Protein AF-A0AAD5R6D1-F1 (afdb_monomer)

Radius of gyration: 29.34 Å; Cα contacts (8 Å, |Δi|>4): 17; chains: 1; bounding box: 50×74×75 Å

Sequence (110 aa):
MSEQTVPRFIPKPTGFSTFSHRLWHIVSLPFRRSVPRLAFVTVVWITTYNVAVRLWKGPDHPINRFQWRRMENAGTLPDELLQKKKTVLDYHKSRFFNQDSAHVSVLAPD

Solvent-accessible surface area (backbone atoms only — not comparable to full-atom values): 6770 Å² total; per-residue (Å²): 136,84,84,82,81,76,84,78,85,74,82,75,82,77,91,79,80,62,70,63,57,55,51,50,52,62,56,51,66,61,39,76,70,48,46,62,54,50,52,49,52,51,50,53,48,53,53,51,50,55,51,52,50,34,70,72,66,34,86,82,52,62,88,43,73,68,50,40,53,52,30,56,77,66,68,70,54,53,65,70,60,54,50,50,52,50,53,54,50,50,53,50,49,55,54,53,54,53,51,56,52,53,56,54,61,73,73,57,78,132

Mean predicted aligned error: 16.54 Å

Structure (mmCIF, N/CA/C/O backbone):
data_AF-A0AAD5R6D1-F1
#
_entry.id   AF-A0AAD5R6D1-F1
#
loop_
_atom_site.group_PDB
_atom_site.id
_atom_site.type_symbol
_atom_site.label_atom_id
_atom_site.label_alt_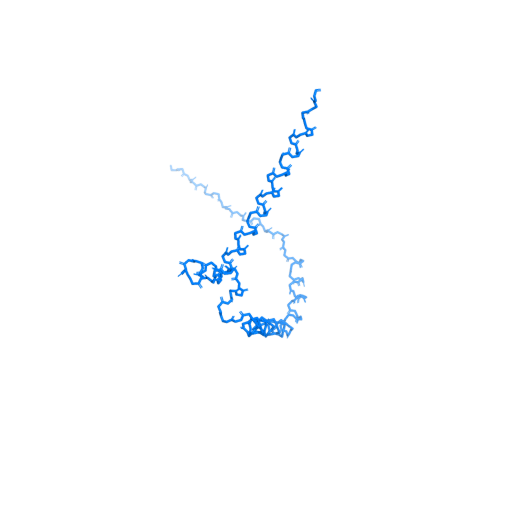id
_atom_site.label_comp_id
_atom_site.label_asym_id
_atom_site.label_entity_id
_atom_site.label_seq_id
_atom_site.pdbx_PDB_ins_code
_atom_site.Cartn_x
_atom_site.Cartn_y
_atom_site.Cartn_z
_atom_site.occupancy
_atom_site.B_iso_or_equiv
_atom_site.auth_seq_id
_atom_site.auth_comp_id
_atom_site.auth_asym_id
_atom_site.auth_atom_id
_atom_site.pdbx_PDB_model_num
ATOM 1 N N . MET A 1 1 ? 20.319 60.644 -28.999 1.00 40.81 1 MET A N 1
ATOM 2 C CA . MET A 1 1 ? 19.877 59.245 -29.167 1.00 40.81 1 MET A CA 1
ATOM 3 C C . MET A 1 1 ? 20.909 58.369 -28.486 1.00 40.81 1 MET A C 1
ATOM 5 O O . MET A 1 1 ? 22.035 58.318 -28.952 1.00 40.81 1 MET A O 1
ATOM 9 N N . SER A 1 2 ? 20.579 57.823 -27.318 1.00 45.00 2 SER A N 1
ATOM 10 C CA . SER A 1 2 ? 21.468 56.971 -26.525 1.00 45.00 2 SER A CA 1
ATOM 11 C C . SER A 1 2 ? 21.374 55.527 -27.017 1.00 45.00 2 SER A C 1
ATOM 13 O O . SER A 1 2 ? 20.294 54.941 -27.041 1.00 45.00 2 SER A O 1
ATOM 15 N N . GLU A 1 3 ? 22.508 54.971 -27.429 1.00 51.62 3 GLU A N 1
ATOM 16 C CA . GLU A 1 3 ? 22.635 53.590 -27.887 1.00 51.62 3 GLU A CA 1
ATOM 17 C C . GLU A 1 3 ? 22.599 52.655 -26.668 1.00 51.62 3 GLU A C 1
ATOM 19 O O . GLU A 1 3 ? 23.483 52.681 -25.810 1.00 51.62 3 GLU A O 1
ATOM 24 N N . GLN A 1 4 ? 21.517 51.888 -26.532 1.00 54.16 4 GLN A N 1
ATOM 25 C CA . GLN A 1 4 ? 21.281 50.998 -25.398 1.00 54.16 4 GLN A CA 1
ATOM 26 C C . GLN A 1 4 ? 21.981 49.655 -25.664 1.00 54.16 4 GLN A C 1
ATOM 28 O O . GLN A 1 4 ? 21.484 48.811 -26.409 1.00 54.16 4 GLN A O 1
ATOM 33 N N . THR A 1 5 ? 23.160 49.448 -25.080 1.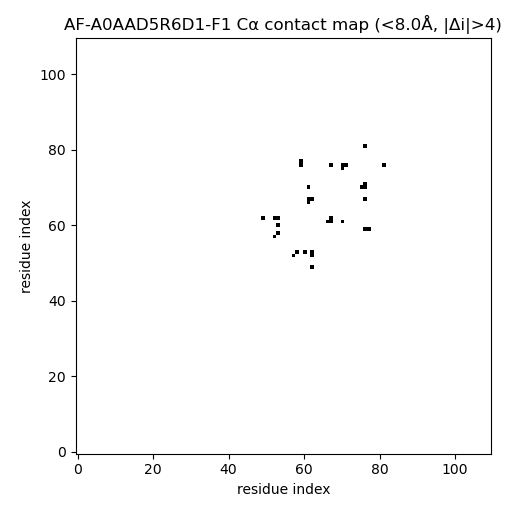00 58.41 5 THR A N 1
ATOM 34 C CA . THR A 1 5 ? 23.896 48.180 -25.167 1.00 58.41 5 THR A CA 1
ATOM 35 C C . THR A 1 5 ? 23.304 47.155 -24.197 1.00 58.41 5 THR A C 1
ATOM 37 O O . THR A 1 5 ? 23.471 47.239 -22.982 1.00 58.41 5 THR A O 1
ATOM 40 N N . VAL A 1 6 ? 22.589 46.165 -24.735 1.00 64.81 6 VAL A N 1
ATOM 41 C CA . VAL A 1 6 ? 22.023 45.051 -23.957 1.00 64.81 6 VAL A CA 1
ATOM 42 C C . VAL A 1 6 ? 23.142 44.058 -23.601 1.00 64.81 6 VAL A C 1
ATOM 44 O O . VAL A 1 6 ? 23.833 43.586 -24.510 1.00 64.81 6 VAL A O 1
ATOM 47 N N . PRO A 1 7 ? 23.346 43.688 -22.321 1.00 63.88 7 PRO A N 1
ATOM 48 C CA . PRO A 1 7 ? 24.376 42.722 -21.960 1.00 63.88 7 PRO A CA 1
ATOM 49 C C . PRO A 1 7 ? 23.990 41.323 -22.454 1.00 63.88 7 PRO A C 1
ATOM 51 O O . PRO A 1 7 ? 22.994 40.731 -22.036 1.00 63.88 7 PRO A O 1
ATOM 54 N N . ARG A 1 8 ? 24.803 40.779 -23.362 1.00 63.31 8 ARG A N 1
ATOM 55 C CA . ARG A 1 8 ? 24.667 39.418 -23.887 1.00 63.31 8 ARG A CA 1
ATOM 56 C C . ARG A 1 8 ? 25.029 38.428 -22.775 1.00 63.31 8 ARG A C 1
ATOM 58 O O . ARG A 1 8 ? 26.192 38.324 -22.396 1.00 63.31 8 ARG A O 1
ATOM 65 N N . PHE A 1 9 ? 24.047 37.700 -22.247 1.00 63.34 9 PHE A N 1
ATOM 66 C CA . PHE A 1 9 ? 24.305 36.597 -21.320 1.00 63.34 9 PHE A CA 1
ATOM 67 C C . PHE A 1 9 ? 25.088 35.496 -22.047 1.00 63.34 9 PHE A C 1
ATOM 69 O O . PHE A 1 9 ? 24.556 34.824 -22.928 1.00 63.34 9 PHE A O 1
ATOM 76 N N . ILE A 1 10 ? 26.358 35.314 -21.681 1.00 64.38 10 ILE A N 1
ATOM 77 C CA . ILE A 1 10 ? 27.173 34.174 -22.109 1.00 64.38 10 ILE A CA 1
ATOM 78 C C . ILE A 1 10 ? 27.024 33.102 -21.022 1.00 64.38 10 ILE A C 1
ATOM 80 O O . ILE A 1 10 ? 27.577 33.279 -19.931 1.00 64.38 10 ILE A O 1
ATOM 84 N N . PRO A 1 11 ? 26.268 32.012 -21.247 1.00 65.12 11 PRO A N 1
ATOM 85 C CA . PRO A 1 11 ? 26.203 30.937 -20.269 1.00 65.12 11 PRO A CA 1
ATOM 86 C C . PRO A 1 11 ? 27.588 30.290 -20.159 1.00 65.12 11 PRO A C 1
ATOM 88 O O . PRO A 1 11 ? 28.162 29.844 -21.153 1.00 65.12 11 PRO A O 1
ATOM 91 N N . LYS A 1 12 ? 28.149 30.247 -18.945 1.00 56.75 12 LYS A N 1
ATOM 92 C CA . LYS A 1 12 ? 29.382 29.493 -18.688 1.00 56.75 12 LYS A CA 1
ATOM 93 C C . LYS A 1 12 ? 29.114 28.007 -18.967 1.00 56.75 12 LYS A C 1
ATOM 95 O O . LYS A 1 12 ? 28.108 27.493 -18.470 1.00 56.75 12 LYS A O 1
ATOM 100 N N . PRO A 1 13 ? 29.987 27.301 -19.707 1.00 58.25 13 PRO A N 1
ATOM 101 C CA . PRO A 1 13 ? 29.819 25.873 -19.934 1.00 58.25 13 PRO A CA 1
ATOM 102 C C . PRO A 1 13 ? 29.889 25.151 -18.587 1.00 58.25 13 PRO A C 1
ATOM 104 O O . PRO A 1 13 ? 30.889 25.212 -17.871 1.00 58.25 13 PRO A O 1
ATOM 107 N N . THR A 1 14 ? 28.786 24.515 -18.206 1.00 58.31 14 THR A N 1
ATOM 108 C CA . THR A 1 14 ? 28.653 23.790 -16.944 1.00 58.31 14 THR A CA 1
ATOM 109 C C . THR A 1 14 ? 29.497 22.517 -17.045 1.00 58.31 1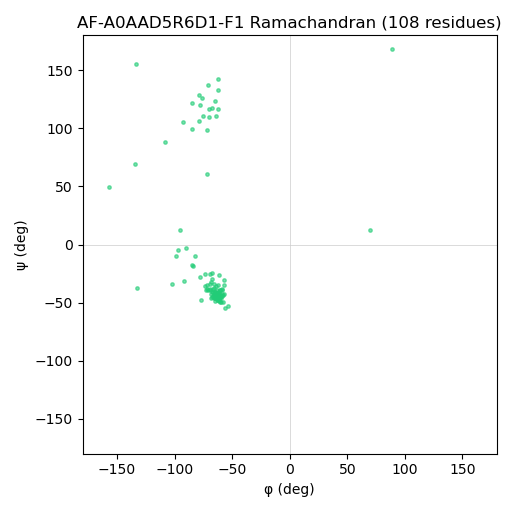4 THR A C 1
ATOM 111 O O . THR A 1 14 ? 29.103 21.538 -17.673 1.00 58.31 14 THR A O 1
ATOM 114 N N . GLY A 1 15 ? 30.709 22.557 -16.489 1.00 56.50 15 GLY A N 1
ATOM 115 C CA . GLY A 1 15 ? 31.712 21.490 -16.556 1.00 56.50 15 GLY A CA 1
ATOM 116 C C . GLY A 1 15 ? 31.385 20.255 -15.712 1.00 56.50 15 GLY A C 1
ATOM 117 O O . GLY A 1 15 ? 32.155 19.901 -14.827 1.00 56.50 15 GLY A O 1
ATOM 118 N N . PHE A 1 16 ? 30.271 19.578 -15.990 1.00 56.72 16 PHE A N 1
ATOM 119 C CA . PHE A 1 16 ? 29.894 18.307 -15.359 1.00 56.72 16 PHE A CA 1
ATOM 120 C C . PHE A 1 16 ? 29.406 17.300 -16.409 1.00 56.72 16 PHE A C 1
ATOM 122 O O . PHE A 1 16 ? 28.221 16.994 -16.476 1.00 56.72 16 PHE A O 1
ATOM 129 N N . SER A 1 17 ? 30.283 16.784 -17.280 1.00 57.28 17 SER A N 1
ATOM 130 C CA . SER A 1 17 ? 29.813 15.854 -18.326 1.00 57.28 17 SER A CA 1
ATOM 131 C C . SER A 1 17 ? 30.875 14.916 -18.913 1.00 57.28 17 SER A C 1
ATOM 133 O O . SER A 1 17 ? 30.986 14.767 -20.126 1.00 57.28 17 SER A O 1
ATOM 135 N N . THR A 1 18 ? 31.659 14.231 -18.084 1.00 57.22 18 THR A N 1
ATOM 136 C CA . THR A 1 18 ? 32.456 13.080 -18.571 1.00 57.22 18 THR A CA 1
ATOM 137 C C . THR A 1 18 ? 32.322 11.858 -17.670 1.00 57.22 18 THR A C 1
ATOM 139 O O . THR A 1 18 ? 32.189 10.739 -18.167 1.00 57.22 18 THR A O 1
ATOM 142 N N . PHE A 1 19 ? 32.244 12.057 -16.352 1.00 56.22 19 PHE A N 1
ATOM 143 C CA . PHE A 1 19 ? 32.032 10.969 -15.392 1.00 56.22 19 PHE A CA 1
ATOM 144 C C . PHE A 1 19 ? 30.602 10.401 -15.443 1.00 56.22 19 PHE A C 1
ATOM 146 O O . PHE A 1 19 ? 30.407 9.187 -15.399 1.00 56.22 19 PHE A O 1
ATOM 153 N N . SER A 1 20 ? 29.605 11.273 -15.629 1.00 61.72 20 SER A N 1
ATOM 154 C CA . SER A 1 20 ? 28.186 10.906 -15.731 1.00 61.72 20 SER A CA 1
ATOM 155 C C . SER A 1 20 ? 27.897 10.023 -16.944 1.00 61.72 20 SER A C 1
ATOM 157 O O . SER A 1 20 ? 27.146 9.061 -16.827 1.00 61.72 20 SER A O 1
ATOM 159 N N . HIS A 1 21 ? 28.531 10.299 -18.086 1.00 60.97 21 HIS A N 1
ATOM 160 C CA . HIS A 1 21 ? 28.290 9.565 -19.327 1.00 60.97 21 HIS A CA 1
ATOM 161 C C . HIS A 1 21 ? 28.852 8.136 -19.274 1.00 60.97 21 HIS A C 1
ATOM 163 O O . HIS A 1 21 ? 28.200 7.200 -19.731 1.00 60.97 21 HIS A O 1
ATOM 169 N N . ARG A 1 22 ? 30.033 7.936 -18.667 1.00 61.91 22 ARG A N 1
ATOM 170 C CA . ARG A 1 22 ? 30.626 6.596 -18.487 1.00 61.91 22 ARG A CA 1
ATOM 171 C C . ARG A 1 22 ? 29.824 5.747 -17.500 1.00 61.91 22 ARG A C 1
ATOM 173 O O . ARG A 1 22 ? 29.558 4.584 -17.791 1.00 61.91 22 ARG A O 1
ATOM 180 N N . LEU A 1 23 ? 29.380 6.340 -16.389 1.00 67.38 23 LEU A N 1
ATOM 181 C CA . LEU A 1 23 ? 28.476 5.683 -15.438 1.00 67.38 23 LEU A CA 1
ATOM 182 C C . LEU A 1 23 ? 27.142 5.309 -16.092 1.00 67.38 23 LEU A C 1
ATOM 184 O O . LEU A 1 23 ? 26.709 4.168 -15.968 1.00 67.38 23 LEU A O 1
ATOM 188 N N . TRP A 1 24 ? 26.530 6.222 -16.851 1.00 65.75 24 TRP A N 1
ATOM 189 C CA . TRP A 1 24 ? 25.295 5.937 -17.586 1.00 65.75 24 TRP A CA 1
ATOM 190 C C . TRP A 1 24 ? 25.463 4.805 -18.600 1.00 65.75 24 TRP A C 1
ATOM 192 O O . TRP A 1 24 ? 24.590 3.944 -18.716 1.00 65.75 24 TRP A O 1
ATOM 202 N N . HIS A 1 25 ? 26.600 4.751 -19.294 1.00 64.38 25 HIS A N 1
ATOM 203 C CA . HIS A 1 25 ? 26.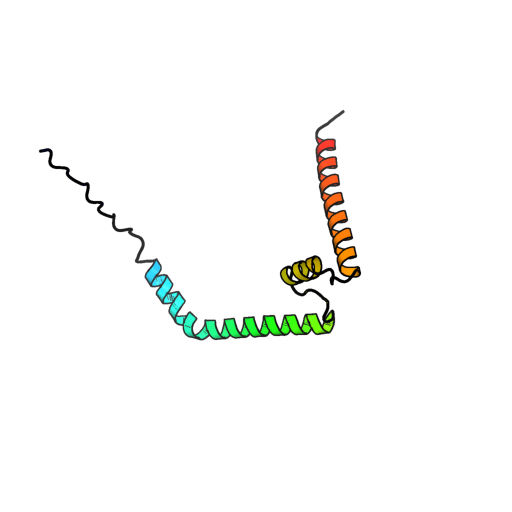877 3.685 -20.250 1.00 64.38 25 HIS A CA 1
ATOM 204 C C . HIS A 1 25 ? 27.013 2.319 -19.554 1.00 64.38 25 HIS A C 1
ATOM 206 O O . HIS A 1 25 ? 26.403 1.348 -19.996 1.00 64.38 25 HIS A O 1
ATOM 212 N N . ILE A 1 26 ? 27.727 2.255 -18.424 1.00 64.88 26 ILE A N 1
ATOM 213 C CA . ILE A 1 26 ? 27.915 1.024 -17.635 1.00 64.88 26 ILE A CA 1
ATOM 214 C C . ILE A 1 26 ? 26.598 0.555 -17.003 1.00 64.88 26 ILE A C 1
ATOM 216 O O . ILE A 1 26 ? 26.301 -0.636 -17.032 1.00 64.88 26 ILE A O 1
ATOM 220 N N . VAL A 1 27 ? 25.781 1.475 -16.484 1.00 61.34 27 VAL A N 1
ATOM 221 C CA . VAL A 1 27 ? 24.471 1.151 -15.894 1.00 61.34 27 VAL A CA 1
ATOM 222 C C . VAL A 1 27 ? 23.477 0.694 -16.965 1.00 61.34 27 VAL A C 1
ATOM 224 O O . VAL A 1 27 ? 22.715 -0.242 -16.733 1.00 61.34 27 VAL A O 1
ATOM 227 N N . SER A 1 28 ? 23.495 1.305 -18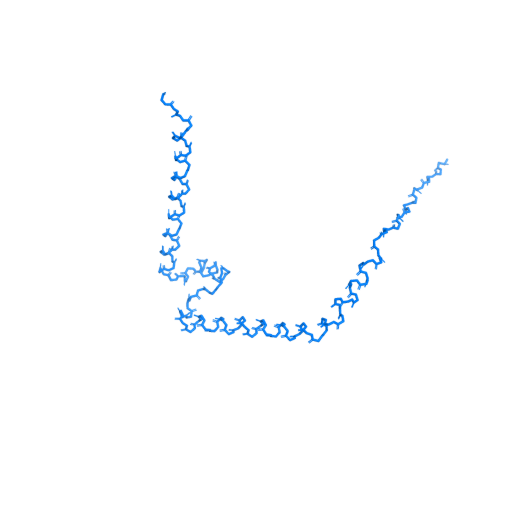.155 1.00 63.59 28 SER A N 1
ATOM 228 C CA . SER A 1 28 ? 22.523 1.015 -19.221 1.00 63.59 28 SER A CA 1
ATOM 229 C C . SER A 1 28 ? 22.728 -0.333 -19.932 1.00 63.59 28 SER A C 1
ATOM 231 O O . SER A 1 28 ? 21.758 -0.901 -20.446 1.00 63.59 28 SER A O 1
ATOM 233 N N . LEU A 1 29 ? 23.951 -0.876 -19.937 1.00 61.00 29 LEU A N 1
ATOM 234 C CA . LEU A 1 29 ? 24.307 -2.105 -20.658 1.00 61.00 29 LEU A CA 1
ATOM 235 C C . LEU A 1 29 ? 23.666 -3.390 -20.076 1.00 61.00 29 LEU A C 1
ATOM 237 O O . LEU A 1 29 ? 23.090 -4.151 -20.856 1.00 61.00 29 LEU A O 1
ATOM 241 N N . PRO A 1 30 ? 23.659 -3.643 -18.748 1.00 61.06 30 PRO A N 1
ATOM 242 C CA . PRO A 1 30 ? 22.923 -4.769 -18.163 1.00 61.06 30 PRO A CA 1
ATOM 243 C C . PRO A 1 30 ? 21.443 -4.448 -17.879 1.00 61.06 30 PRO A C 1
ATOM 245 O O . PRO A 1 30 ? 20.629 -5.365 -17.728 1.00 61.06 30 PRO A O 1
ATOM 248 N N . PHE A 1 31 ? 21.058 -3.163 -17.837 1.00 58.22 31 PHE A N 1
ATOM 249 C CA . PHE A 1 31 ? 19.689 -2.741 -17.508 1.00 58.22 31 PHE A CA 1
ATOM 250 C C . PHE A 1 31 ? 18.659 -3.235 -18.533 1.00 58.22 31 PHE A C 1
ATOM 252 O O . PHE A 1 31 ? 17.601 -3.733 -18.158 1.00 58.22 31 PHE A O 1
ATOM 259 N N . ARG A 1 32 ? 18.964 -3.176 -19.835 1.00 62.38 32 ARG A N 1
ATOM 260 C CA . ARG A 1 32 ? 17.977 -3.484 -20.889 1.00 62.38 32 ARG A CA 1
ATOM 261 C C . ARG A 1 32 ? 17.427 -4.913 -20.856 1.00 62.38 32 ARG A C 1
ATOM 263 O O . ARG A 1 32 ? 16.308 -5.131 -21.308 1.00 62.38 32 ARG A O 1
ATOM 270 N N . ARG A 1 33 ? 18.184 -5.879 -20.324 1.00 67.00 33 ARG A N 1
ATOM 271 C CA . ARG A 1 33 ? 17.775 -7.294 -20.282 1.00 67.00 33 ARG A CA 1
ATOM 272 C C . ARG A 1 33 ? 17.267 -7.730 -18.907 1.00 67.00 33 ARG A C 1
ATOM 274 O O . ARG A 1 33 ? 16.344 -8.536 -18.830 1.00 67.00 33 ARG A O 1
ATOM 281 N N . SER A 1 34 ? 17.831 -7.175 -17.833 1.00 71.12 34 SER A N 1
ATOM 282 C CA . SER A 1 34 ? 17.526 -7.593 -16.457 1.00 71.12 34 SER A CA 1
ATOM 283 C C . SER A 1 34 ? 16.394 -6.794 -15.808 1.00 71.12 34 SER A C 1
ATOM 285 O O . SER A 1 34 ? 15.630 -7.356 -15.028 1.00 71.12 34 SER A O 1
ATOM 287 N N . VAL A 1 35 ? 16.225 -5.515 -16.158 1.00 76.81 35 VAL A N 1
ATOM 288 C CA . VAL A 1 35 ? 15.150 -4.652 -15.628 1.00 76.81 35 VAL A CA 1
ATOM 289 C C . VAL A 1 35 ? 13.752 -5.154 -15.962 1.00 76.81 35 VAL A C 1
ATOM 291 O O . VAL A 1 35 ? 12.951 -5.223 -15.034 1.00 76.81 35 VAL A O 1
ATOM 294 N N . PRO A 1 36 ? 13.416 -5.542 -17.212 1.00 83.00 36 PRO A N 1
ATOM 295 C CA . PRO A 1 36 ? 12.070 -6.037 -17.491 1.00 83.00 36 PRO A CA 1
ATOM 296 C C . PRO A 1 36 ? 11.767 -7.315 -16.704 1.00 83.00 36 PRO A C 1
ATOM 298 O O . PRO A 1 36 ? 10.653 -7.489 -16.216 1.00 83.00 36 PRO A O 1
ATOM 301 N N . ARG A 1 37 ? 12.771 -8.179 -16.502 1.00 84.75 37 ARG A N 1
ATOM 302 C CA . ARG A 1 37 ? 12.627 -9.392 -15.692 1.00 84.75 37 ARG A CA 1
ATOM 303 C C . ARG A 1 37 ? 12.409 -9.065 -14.217 1.00 84.75 37 ARG A C 1
ATOM 305 O O . ARG A 1 37 ? 11.516 -9.645 -13.609 1.00 84.75 37 ARG A O 1
ATOM 312 N N . LEU A 1 38 ? 13.186 -8.139 -13.654 1.00 89.69 38 LEU A N 1
ATOM 313 C CA . LEU A 1 38 ? 12.998 -7.702 -12.270 1.00 89.69 38 LEU A CA 1
ATOM 314 C C . LEU A 1 38 ? 11.622 -7.061 -12.080 1.00 89.69 38 LEU A C 1
ATOM 316 O O . LEU A 1 38 ? 10.902 -7.451 -11.171 1.00 89.69 38 LEU A O 1
ATOM 320 N N . ALA A 1 39 ? 11.231 -6.150 -12.972 1.00 88.00 39 ALA A N 1
ATOM 321 C CA . ALA A 1 39 ? 9.929 -5.496 -12.936 1.00 88.00 39 ALA A CA 1
ATOM 322 C C . ALA A 1 39 ? 8.788 -6.521 -12.992 1.00 88.00 39 ALA A C 1
ATOM 324 O O . ALA A 1 39 ? 7.854 -6.437 -12.200 1.00 88.00 39 ALA A O 1
ATOM 325 N N . PHE A 1 40 ? 8.893 -7.529 -13.863 1.00 93.31 40 PHE A N 1
ATOM 326 C CA . PHE A 1 40 ? 7.918 -8.614 -13.931 1.00 93.31 40 PHE A CA 1
ATOM 327 C C . PHE A 1 40 ? 7.842 -9.404 -12.621 1.00 93.31 40 PHE A C 1
ATOM 329 O O . PHE A 1 40 ? 6.750 -9.599 -12.093 1.00 93.31 40 PHE A O 1
ATOM 336 N N . VAL A 1 41 ? 8.985 -9.809 -12.057 1.00 93.88 41 VAL A N 1
ATOM 337 C CA . VAL A 1 41 ? 9.029 -10.515 -10.764 1.00 93.88 41 VAL A CA 1
ATOM 338 C C . VAL A 1 41 ? 8.406 -9.664 -9.658 1.00 93.88 41 VAL A C 1
ATOM 340 O O . VAL A 1 41 ? 7.612 -10.176 -8.873 1.00 93.88 41 VAL A O 1
ATOM 343 N N . THR A 1 42 ? 8.700 -8.364 -9.615 1.00 93.69 42 THR A N 1
ATOM 344 C CA . THR A 1 42 ? 8.106 -7.437 -8.647 1.00 93.69 42 THR A CA 1
ATOM 345 C C . THR A 1 42 ? 6.592 -7.331 -8.820 1.00 93.69 42 THR A C 1
ATOM 347 O O . THR A 1 42 ? 5.867 -7.396 -7.831 1.00 93.69 42 THR A O 1
ATOM 350 N N . VAL A 1 43 ? 6.093 -7.219 -10.053 1.00 94.69 43 VAL A N 1
ATOM 351 C CA . VAL A 1 43 ? 4.648 -7.172 -10.331 1.00 94.69 43 VAL A CA 1
ATOM 352 C C . VAL A 1 43 ? 3.970 -8.473 -9.909 1.00 94.69 43 VAL A C 1
ATOM 354 O O . VAL A 1 43 ? 2.971 -8.431 -9.195 1.00 94.69 43 VAL A O 1
ATOM 357 N N . VAL A 1 44 ? 4.528 -9.625 -10.285 1.00 96.25 44 VAL A N 1
ATOM 358 C CA . VAL A 1 44 ? 3.999 -10.940 -9.891 1.00 96.25 44 VAL A CA 1
ATOM 359 C C . VAL A 1 44 ? 3.982 -11.082 -8.371 1.00 96.25 44 VAL A C 1
ATOM 361 O O . VAL A 1 44 ? 2.975 -11.518 -7.812 1.00 96.25 44 VAL A O 1
ATOM 364 N N . TRP A 1 45 ? 5.055 -10.672 -7.695 1.00 94.19 45 TRP A N 1
ATOM 365 C CA . TRP A 1 45 ? 5.147 -10.690 -6.237 1.00 94.19 45 TRP A CA 1
ATOM 366 C C . TRP A 1 45 ? 4.062 -9.830 -5.584 1.00 94.19 45 TRP A C 1
ATOM 368 O O . TRP A 1 45 ? 3.335 -10.313 -4.716 1.00 94.19 45 TRP A O 1
ATOM 378 N N . ILE A 1 46 ? 3.904 -8.582 -6.036 1.00 90.44 46 ILE A N 1
ATOM 379 C CA . ILE A 1 46 ? 2.873 -7.668 -5.535 1.00 90.44 46 ILE A CA 1
ATOM 380 C C . ILE A 1 46 ? 1.487 -8.285 -5.734 1.00 90.44 46 ILE A C 1
ATOM 382 O O . ILE A 1 46 ? 0.708 -8.342 -4.783 1.00 90.44 46 ILE A O 1
ATOM 386 N N . THR A 1 47 ? 1.173 -8.778 -6.933 1.00 90.62 47 THR A N 1
ATOM 387 C CA . THR A 1 47 ? -0.135 -9.381 -7.221 1.00 90.62 47 THR A CA 1
ATOM 388 C C . THR A 1 47 ? -0.390 -10.604 -6.344 1.00 90.62 47 THR A C 1
ATOM 390 O O . THR A 1 47 ? -1.446 -10.699 -5.721 1.00 90.62 47 THR A O 1
ATOM 393 N N . THR A 1 48 ? 0.592 -11.499 -6.222 1.00 93.62 48 THR A N 1
ATOM 394 C CA . THR A 1 48 ? 0.486 -12.718 -5.405 1.00 93.62 48 THR A CA 1
ATOM 395 C C . THR A 1 48 ? 0.246 -12.376 -3.940 1.00 93.62 48 THR A C 1
ATOM 397 O O . THR A 1 48 ? -0.661 -12.927 -3.319 1.00 93.62 48 THR A O 1
ATOM 400 N N . TYR A 1 49 ? 0.996 -11.414 -3.400 1.00 89.56 49 TYR A N 1
ATOM 401 C CA . TYR A 1 49 ? 0.816 -10.940 -2.033 1.00 89.56 49 TYR A CA 1
ATOM 402 C C . TYR A 1 49 ? -0.591 -10.370 -1.807 1.00 89.56 49 TYR A C 1
ATOM 404 O O . TYR A 1 49 ? -1.255 -10.731 -0.838 1.00 89.56 49 TYR A O 1
ATOM 412 N N . ASN A 1 50 ? -1.085 -9.528 -2.721 1.00 87.75 50 ASN A N 1
ATOM 413 C CA . ASN A 1 50 ? -2.426 -8.947 -2.608 1.00 87.75 50 ASN A CA 1
ATOM 414 C C . ASN A 1 50 ? -3.522 -10.026 -2.626 1.00 87.75 50 ASN A C 1
ATOM 416 O O . ASN A 1 50 ? -4.455 -9.959 -1.826 1.00 87.75 50 ASN A O 1
ATOM 420 N N . VAL A 1 51 ? -3.401 -11.034 -3.496 1.00 88.12 51 VAL A N 1
ATOM 421 C CA . VAL A 1 51 ? -4.352 -12.157 -3.563 1.00 88.12 51 VAL A CA 1
ATOM 422 C C . VAL A 1 51 ? -4.292 -13.006 -2.293 1.00 88.12 51 VAL A C 1
ATOM 424 O O . VAL A 1 51 ? -5.335 -13.296 -1.710 1.00 88.12 51 VAL A O 1
ATOM 427 N N . ALA A 1 52 ? -3.093 -13.354 -1.823 1.00 90.25 52 ALA A N 1
ATOM 428 C CA . ALA A 1 52 ? -2.912 -14.146 -0.609 1.00 90.25 52 ALA A CA 1
ATOM 429 C C . ALA A 1 52 ? -3.497 -13.443 0.627 1.00 90.25 52 ALA A C 1
ATOM 431 O O . ALA A 1 52 ? -4.238 -14.054 1.396 1.00 90.25 52 ALA A O 1
ATOM 432 N N . VAL A 1 53 ? -3.235 -12.141 0.788 1.00 85.25 53 VAL A N 1
ATOM 433 C CA . VAL A 1 53 ? -3.805 -11.340 1.882 1.00 85.25 53 VAL A CA 1
ATOM 434 C C . VAL A 1 53 ? -5.329 -11.284 1.789 1.00 85.25 53 VAL A C 1
ATOM 436 O O . VAL A 1 53 ? -5.998 -11.412 2.814 1.00 85.25 53 VAL A O 1
ATOM 439 N N . ARG A 1 54 ? -5.886 -11.137 0.581 1.00 85.19 54 ARG A N 1
ATOM 440 C CA . ARG A 1 54 ? -7.339 -11.097 0.368 1.00 85.19 54 ARG A CA 1
ATOM 441 C C . ARG A 1 54 ? -8.015 -12.432 0.685 1.00 85.19 54 ARG A C 1
ATOM 443 O O . ARG A 1 54 ? -9.103 -12.428 1.250 1.00 85.19 54 ARG A O 1
ATOM 450 N N . LEU A 1 55 ? -7.381 -13.557 0.352 1.00 87.44 55 LEU A N 1
ATOM 451 C CA . LEU A 1 55 ? -7.884 -14.888 0.705 1.00 87.44 55 LEU A CA 1
ATOM 452 C C . LEU A 1 55 ? -7.804 -15.143 2.212 1.00 87.44 55 LEU A C 1
ATOM 454 O O . LEU A 1 55 ? -8.725 -15.719 2.780 1.00 87.44 55 LEU A O 1
ATOM 458 N N . TRP A 1 56 ? -6.727 -14.701 2.864 1.00 85.44 56 TRP A N 1
ATOM 459 C CA . TRP A 1 56 ? -6.527 -14.965 4.286 1.00 85.44 56 TRP A CA 1
ATOM 460 C C . TRP A 1 56 ? -7.385 -14.079 5.193 1.00 85.44 56 TRP A C 1
ATOM 462 O O . TRP A 1 56 ? -8.019 -14.577 6.119 1.00 85.44 56 TRP A O 1
ATOM 472 N N . LYS A 1 57 ? -7.405 -12.765 4.950 1.00 80.31 57 LYS A N 1
ATOM 473 C CA . LYS A 1 57 ? -8.097 -11.794 5.815 1.00 80.31 57 LYS A CA 1
ATOM 474 C C . LYS A 1 57 ? -9.494 -11.412 5.337 1.00 80.31 57 LYS A C 1
ATOM 476 O O . LYS A 1 57 ? -10.192 -10.683 6.036 1.00 80.31 57 LYS A O 1
ATOM 481 N N . GLY A 1 58 ? -9.894 -11.899 4.170 1.00 80.44 58 GLY A N 1
ATOM 482 C CA . GLY A 1 58 ? -11.184 -11.606 3.569 1.00 80.44 58 GLY A CA 1
ATOM 483 C C . GLY A 1 58 ? -11.184 -10.356 2.677 1.00 80.44 58 GLY A C 1
ATOM 484 O O . GLY A 1 58 ? -10.225 -9.575 2.651 1.00 80.44 58 GLY A O 1
ATOM 485 N N . PRO A 1 59 ? -12.271 -10.167 1.909 1.00 75.94 59 PRO A N 1
ATOM 486 C CA . PRO A 1 59 ? -12.388 -9.117 0.897 1.00 75.94 59 PRO A CA 1
ATOM 487 C C . PRO A 1 59 ? -12.444 -7.696 1.474 1.00 75.94 59 PRO A C 1
ATOM 489 O O . PRO A 1 59 ? -12.047 -6.757 0.780 1.00 75.94 59 PRO A O 1
ATOM 492 N N . ASP A 1 60 ? -12.878 -7.553 2.728 1.00 76.94 60 ASP A N 1
ATOM 493 C CA . ASP A 1 60 ? -13.082 -6.261 3.393 1.00 76.94 60 ASP A CA 1
ATOM 494 C C . ASP A 1 60 ? -11.836 -5.758 4.134 1.00 76.94 60 ASP A C 1
ATOM 496 O O . ASP A 1 60 ? -11.827 -4.650 4.674 1.00 76.94 60 ASP A O 1
ATOM 500 N N . HIS A 1 61 ? -10.750 -6.540 4.150 1.00 78.44 61 HIS A N 1
ATOM 501 C CA . HIS A 1 61 ? -9.508 -6.110 4.775 1.00 78.44 61 HIS A CA 1
ATOM 502 C C . HIS A 1 61 ? -8.751 -5.122 3.865 1.00 78.44 61 HIS A C 1
ATOM 504 O O . HIS A 1 61 ? -8.355 -5.484 2.752 1.00 78.44 61 HIS A O 1
ATOM 510 N N . PRO A 1 62 ? -8.491 -3.880 4.311 1.00 78.19 62 PRO A N 1
ATOM 511 C CA . PRO A 1 62 ? -7.703 -2.927 3.541 1.00 78.19 62 PRO A CA 1
ATOM 512 C C . PRO A 1 62 ? -6.245 -3.389 3.451 1.00 78.19 62 PRO A C 1
ATOM 514 O O . PRO A 1 62 ? -5.542 -3.465 4.457 1.00 78.19 62 PRO A O 1
ATOM 517 N N . ILE A 1 63 ? -5.765 -3.652 2.234 1.00 78.56 63 ILE A N 1
ATOM 518 C CA . ILE A 1 63 ? -4.399 -4.150 1.994 1.00 78.56 63 ILE A CA 1
ATOM 519 C C . ILE A 1 63 ? -3.371 -3.010 2.096 1.00 78.56 63 ILE A C 1
ATOM 521 O O . ILE A 1 63 ? -2.213 -3.222 2.448 1.00 78.56 63 ILE A O 1
ATOM 525 N N . ASN A 1 64 ? -3.796 -1.777 1.805 1.00 83.19 64 ASN A N 1
ATOM 526 C CA . ASN A 1 64 ? -2.948 -0.588 1.809 1.00 83.19 64 ASN A CA 1
ATOM 527 C C . ASN A 1 64 ? -3.623 0.572 2.558 1.00 83.19 64 ASN A C 1
ATOM 529 O O . ASN A 1 64 ? -4.848 0.693 2.595 1.00 83.19 64 ASN A O 1
ATOM 533 N N . ARG A 1 65 ? -2.816 1.498 3.078 1.00 80.44 65 ARG A N 1
ATOM 534 C CA . ARG A 1 65 ? -3.246 2.729 3.748 1.00 80.44 65 ARG A CA 1
ATOM 535 C C . ARG A 1 65 ? -4.136 3.621 2.878 1.00 80.44 65 ARG A C 1
ATOM 537 O O . ARG A 1 65 ? -5.006 4.306 3.405 1.00 80.44 65 ARG A O 1
ATOM 544 N N . PHE A 1 66 ? -3.960 3.611 1.558 1.00 83.06 66 PHE A N 1
ATOM 545 C CA . PHE A 1 66 ? -4.874 4.315 0.647 1.00 83.06 66 PHE A CA 1
ATOM 546 C C . PHE A 1 66 ? -6.271 3.694 0.634 1.00 83.06 66 PHE A C 1
ATOM 548 O O . PHE A 1 66 ? -7.266 4.414 0.706 1.00 83.06 66 PHE A O 1
ATOM 555 N N . GLN A 1 67 ? -6.341 2.362 0.583 1.00 83.31 67 GLN A N 1
ATOM 556 C CA . GLN A 1 67 ? -7.602 1.629 0.638 1.00 83.31 67 GLN A CA 1
ATOM 557 C C . GLN A 1 67 ? -8.274 1.828 1.997 1.00 83.31 67 GLN A C 1
ATOM 559 O O . GLN A 1 67 ? -9.463 2.120 2.036 1.00 83.31 67 GLN A O 1
ATOM 564 N N . TRP A 1 68 ? -7.493 1.805 3.083 1.00 84.12 68 TRP A N 1
ATOM 565 C CA . TRP A 1 68 ? -7.962 2.167 4.420 1.00 84.12 68 TRP A CA 1
ATOM 566 C C . TRP A 1 68 ? -8.617 3.548 4.436 1.00 84.12 68 TRP A C 1
ATOM 568 O O . TRP A 1 68 ? -9.751 3.674 4.874 1.00 84.12 68 TRP A O 1
ATOM 578 N N . ARG A 1 69 ? -7.940 4.589 3.926 1.00 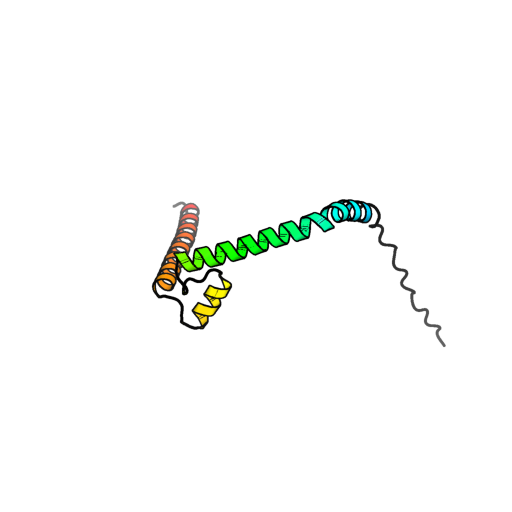85.62 69 ARG A N 1
ATOM 579 C CA . ARG A 1 69 ? -8.495 5.956 3.897 1.00 85.62 69 ARG A CA 1
ATOM 580 C C . ARG A 1 69 ? -9.777 6.046 3.076 1.00 85.62 69 ARG A C 1
ATOM 582 O O . ARG A 1 69 ? -10.698 6.753 3.465 1.00 85.62 69 ARG A O 1
ATOM 589 N N . ARG A 1 70 ? -9.845 5.341 1.943 1.00 87.12 70 ARG A N 1
ATOM 590 C CA . ARG A 1 70 ? -11.066 5.294 1.129 1.00 87.12 70 ARG A CA 1
ATOM 591 C C . ARG A 1 70 ? -12.217 4.609 1.860 1.00 87.12 70 ARG A C 1
ATOM 593 O O . ARG A 1 70 ? -13.313 5.149 1.849 1.00 87.12 70 ARG A O 1
ATOM 600 N N . MET A 1 71 ? -11.962 3.471 2.502 1.00 85.19 71 MET A N 1
ATOM 601 C CA . MET A 1 71 ? -12.961 2.738 3.289 1.00 85.19 71 MET A CA 1
ATOM 602 C C . MET A 1 71 ? -13.405 3.522 4.528 1.00 85.19 71 MET A C 1
ATOM 604 O O . MET A 1 71 ? -14.585 3.523 4.856 1.00 85.19 71 MET A O 1
ATOM 608 N N . GLU A 1 72 ? -12.482 4.231 5.179 1.00 85.75 72 GLU A N 1
ATOM 609 C CA . GLU A 1 72 ? -12.772 5.108 6.315 1.00 85.75 72 GLU A CA 1
ATOM 610 C C . GLU A 1 72 ? -13.685 6.270 5.901 1.00 85.75 72 GLU A C 1
ATOM 612 O O . GLU A 1 72 ? -14.700 6.505 6.547 1.00 85.75 72 GLU A O 1
ATOM 617 N N . ASN A 1 73 ? -13.390 6.934 4.778 1.00 85.19 73 ASN A N 1
ATOM 618 C CA . ASN A 1 73 ? -14.246 7.998 4.247 1.00 85.19 73 ASN A CA 1
ATOM 619 C C . ASN A 1 73 ? -15.605 7.481 3.747 1.00 85.19 73 ASN A C 1
ATOM 621 O O . ASN A 1 73 ? -16.581 8.223 3.765 1.00 85.19 73 ASN A O 1
ATOM 625 N N . ALA A 1 74 ? -15.664 6.234 3.274 1.00 85.81 74 ALA A N 1
ATOM 626 C CA . ALA A 1 74 ? -16.895 5.596 2.814 1.00 85.81 74 ALA A CA 1
ATOM 627 C C . ALA A 1 74 ? -17.746 5.015 3.959 1.00 85.81 74 ALA A C 1
ATOM 629 O O . ALA A 1 74 ? -18.873 4.598 3.714 1.00 85.81 74 ALA A O 1
ATOM 630 N N . GLY A 1 75 ? -17.219 4.951 5.188 1.00 81.88 75 GLY A N 1
ATOM 631 C CA . GLY A 1 75 ? -17.907 4.352 6.335 1.00 81.88 75 GLY A CA 1
ATOM 632 C C . GLY A 1 75 ? -18.056 2.827 6.266 1.00 81.88 75 GLY A C 1
ATOM 633 O O . GLY A 1 75 ? -18.790 2.256 7.060 1.00 81.88 75 GLY A O 1
ATOM 634 N N . THR A 1 76 ? -17.364 2.152 5.344 1.00 82.62 76 THR A N 1
ATOM 635 C CA . THR A 1 76 ? -17.444 0.690 5.148 1.00 82.62 76 THR A CA 1
ATOM 636 C C . THR A 1 76 ? -16.339 -0.066 5.887 1.00 82.62 76 THR A C 1
ATOM 638 O O . THR A 1 76 ? -16.055 -1.220 5.571 1.00 82.62 76 THR A O 1
ATOM 641 N N . LEU A 1 77 ? -15.624 0.601 6.795 1.00 81.19 77 LEU A N 1
ATOM 642 C CA . LEU A 1 77 ? -14.514 -0.009 7.512 1.00 81.19 77 LEU A CA 1
ATOM 643 C C . LEU A 1 77 ? -15.064 -0.885 8.651 1.00 81.19 77 LEU A C 1
ATOM 645 O O . LEU A 1 77 ? -15.848 -0.380 9.450 1.00 81.19 77 LEU A O 1
ATOM 649 N N . PRO A 1 78 ? -14.654 -2.159 8.767 1.00 82.44 78 PRO A N 1
ATOM 650 C CA . PRO A 1 78 ? -15.184 -3.044 9.798 1.00 82.44 78 PRO A CA 1
ATOM 651 C C . PRO A 1 78 ? -14.851 -2.539 11.208 1.00 82.44 78 PRO A C 1
ATOM 653 O O . PRO A 1 78 ? -13.742 -2.054 11.468 1.00 82.44 78 PRO A O 1
ATOM 656 N N . ASP A 1 79 ? -15.799 -2.704 12.131 1.00 81.94 79 ASP A N 1
ATOM 657 C CA . ASP A 1 79 ? -15.724 -2.174 13.501 1.00 81.94 79 ASP A CA 1
ATOM 658 C C . ASP A 1 79 ? -14.487 -2.656 14.268 1.00 81.94 79 ASP A C 1
ATOM 660 O O . ASP A 1 79 ? -13.867 -1.889 15.008 1.00 81.94 79 ASP A O 1
ATOM 664 N N . GLU A 1 80 ? -14.050 -3.896 14.027 1.00 84.12 80 GLU A N 1
ATOM 665 C CA . GLU A 1 80 ? -12.833 -4.455 14.626 1.00 84.12 80 GLU A CA 1
ATOM 666 C C . GLU A 1 80 ? -11.586 -3.619 14.277 1.00 84.12 80 GLU A C 1
ATOM 668 O O . GLU A 1 80 ? -10.709 -3.380 15.114 1.00 84.12 80 GLU A O 1
ATOM 673 N N . LEU A 1 81 ? -11.500 -3.128 13.037 1.00 83.62 81 LEU A N 1
ATOM 674 C CA . LEU A 1 81 ? -10.385 -2.304 12.573 1.00 83.62 81 LEU A CA 1
ATOM 675 C C . LEU A 1 81 ? -10.453 -0.885 13.149 1.00 83.62 81 LEU A C 1
ATOM 677 O O . LEU A 1 81 ? -9.413 -0.317 13.500 1.00 83.62 81 LEU A O 1
ATOM 681 N N . LEU A 1 82 ? -11.659 -0.334 13.311 1.00 85.00 82 LEU A N 1
ATOM 682 C CA . LEU A 1 82 ? -11.867 0.941 14.003 1.00 85.00 82 LEU A CA 1
ATOM 683 C C . LEU A 1 82 ? -11.458 0.851 15.476 1.00 85.00 82 LEU A C 1
ATOM 685 O O . LEU A 1 82 ? -10.794 1.756 15.990 1.00 85.00 82 LEU A O 1
ATOM 689 N N . GLN A 1 83 ? -11.799 -0.250 16.145 1.00 87.44 83 GLN A N 1
ATOM 690 C CA . GLN A 1 83 ? -11.431 -0.480 17.538 1.00 87.44 83 GLN A CA 1
ATOM 691 C C . GLN A 1 83 ? -9.914 -0.606 17.696 1.00 87.44 83 GLN A C 1
ATOM 693 O O . GLN A 1 83 ? -9.330 0.102 18.517 1.00 87.44 83 GLN A O 1
ATOM 698 N N . LYS A 1 84 ? -9.247 -1.389 16.837 1.00 86.94 84 LYS A N 1
ATOM 699 C CA . LYS A 1 84 ? -7.775 -1.481 16.820 1.00 86.94 84 LYS A CA 1
ATOM 700 C C . LYS A 1 84 ? -7.115 -0.121 16.607 1.00 86.94 84 LYS A C 1
ATOM 702 O O . LYS A 1 84 ? -6.155 0.206 17.303 1.00 86.94 84 LYS A O 1
ATOM 707 N N . LYS A 1 85 ? -7.642 0.699 15.690 1.00 87.00 85 LYS A N 1
ATOM 708 C CA . LYS A 1 85 ? -7.143 2.065 15.469 1.00 87.00 85 LYS A CA 1
ATOM 709 C C . LYS A 1 85 ? -7.243 2.908 16.741 1.00 87.00 85 LYS A C 1
ATOM 711 O O . LYS A 1 85 ? -6.278 3.599 17.069 1.00 87.00 85 LYS A O 1
ATOM 716 N N . LYS A 1 86 ? -8.373 2.845 17.456 1.00 89.31 86 LYS A N 1
ATOM 717 C CA . LYS A 1 86 ? -8.562 3.561 18.727 1.00 89.31 86 LYS A CA 1
ATOM 718 C C . LYS A 1 86 ? -7.549 3.108 19.777 1.00 89.31 86 LYS A C 1
ATOM 720 O O . LYS A 1 86 ? -6.864 3.959 20.331 1.00 89.31 86 LYS A O 1
ATOM 725 N N . THR A 1 87 ? -7.389 1.801 19.985 1.00 90.31 87 THR A N 1
ATOM 726 C CA . THR A 1 87 ? -6.452 1.250 20.979 1.00 90.31 87 THR A CA 1
ATOM 727 C C . THR A 1 87 ? -5.003 1.639 20.689 1.00 90.31 87 THR A C 1
ATOM 729 O O . THR A 1 87 ? -4.277 2.042 21.592 1.00 90.31 87 THR A O 1
ATOM 732 N N . VAL A 1 88 ? -4.576 1.573 19.424 1.00 89.00 88 VAL A N 1
ATOM 733 C CA . VAL A 1 88 ? -3.215 1.969 19.028 1.00 89.00 88 VAL A CA 1
ATOM 734 C C . VAL A 1 88 ? -2.986 3.465 19.254 1.00 89.00 88 VAL A C 1
ATOM 736 O O . VAL A 1 88 ? -1.938 3.858 19.765 1.00 89.00 88 VAL A O 1
ATOM 739 N N . LEU A 1 89 ? -3.962 4.308 18.905 1.00 89.38 89 LEU A N 1
ATOM 740 C CA . LEU A 1 89 ? -3.890 5.748 19.167 1.00 89.38 89 LEU A CA 1
ATOM 741 C C . LEU A 1 89 ? -3.794 6.052 20.661 1.00 89.38 89 LEU A C 1
ATOM 743 O O . LEU A 1 89 ? -3.012 6.914 21.054 1.00 89.38 89 LEU A O 1
ATOM 747 N N . ASP A 1 90 ? -4.570 5.346 21.474 1.00 91.25 90 ASP A N 1
ATOM 748 C CA . ASP A 1 90 ? -4.597 5.520 22.923 1.00 91.25 90 ASP A CA 1
ATOM 749 C C . ASP A 1 90 ? -3.277 5.089 23.584 1.00 91.25 90 ASP A C 1
ATOM 751 O O . ASP A 1 90 ? -2.707 5.809 24.409 1.00 91.25 90 ASP A O 1
ATOM 755 N N . TYR A 1 91 ? -2.701 3.976 23.124 1.00 89.12 91 TYR A N 1
ATOM 756 C CA . TYR A 1 91 ? -1.364 3.538 23.528 1.00 89.12 91 TYR A CA 1
ATOM 757 C C . TYR A 1 91 ? -0.279 4.562 23.164 1.00 89.12 91 TYR A C 1
ATOM 759 O O . TYR A 1 91 ? 0.586 4.880 23.977 1.00 89.12 91 TYR A O 1
ATOM 767 N N . HIS A 1 92 ? -0.320 5.118 21.950 1.00 86.56 92 HIS A N 1
ATOM 768 C CA . HIS A 1 92 ? 0.649 6.141 21.561 1.00 86.56 92 HIS A CA 1
ATOM 769 C C . HIS A 1 92 ? 0.494 7.411 22.393 1.00 86.56 92 HIS A C 1
ATOM 771 O O . HIS A 1 92 ? 1.497 7.928 22.879 1.00 86.56 92 HIS A O 1
ATOM 777 N N . LYS A 1 93 ? -0.740 7.889 22.601 1.00 85.12 93 LYS A N 1
ATOM 778 C CA . LYS A 1 93 ? -1.007 9.054 23.454 1.00 85.12 93 LYS A CA 1
ATOM 779 C C . LYS A 1 93 ? -0.448 8.839 24.855 1.00 85.12 93 LYS A C 1
ATOM 781 O O . LYS A 1 93 ? 0.369 9.637 25.299 1.00 85.12 93 LYS A O 1
ATOM 786 N N . SER A 1 94 ? -0.829 7.748 25.515 1.00 85.06 94 SER A N 1
ATOM 787 C CA . SER A 1 94 ? -0.346 7.441 26.865 1.00 85.06 94 SER A CA 1
ATOM 788 C C . SER A 1 94 ? 1.178 7.325 26.926 1.00 85.06 94 SER A C 1
ATOM 790 O O . SER A 1 94 ? 1.785 7.822 27.870 1.00 85.06 94 SER A O 1
ATOM 792 N N . ARG A 1 95 ? 1.831 6.748 25.909 1.00 84.88 95 ARG A N 1
ATOM 793 C CA . ARG A 1 95 ? 3.297 6.676 25.858 1.00 84.88 95 ARG A CA 1
ATOM 794 C C . ARG A 1 95 ? 3.966 8.048 25.740 1.00 84.88 95 ARG A C 1
ATOM 796 O O . ARG A 1 95 ? 4.924 8.289 26.466 1.00 84.88 95 ARG A O 1
ATOM 803 N N . PHE A 1 96 ? 3.483 8.926 24.859 1.00 79.06 96 PHE A N 1
ATOM 804 C CA . PHE A 1 96 ? 4.040 10.277 24.712 1.00 79.06 96 PHE A CA 1
ATOM 805 C C . PHE A 1 96 ? 3.820 11.112 25.980 1.00 79.06 96 PHE A C 1
ATOM 807 O O . PHE A 1 96 ? 4.781 11.641 26.530 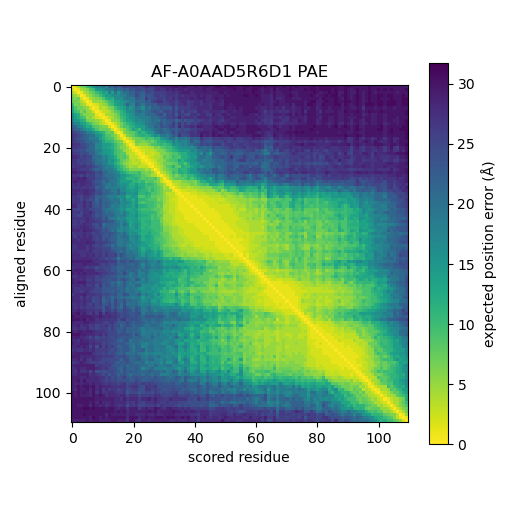1.00 79.06 96 PHE A O 1
ATOM 814 N N . PHE A 1 97 ? 2.597 11.129 26.520 1.00 75.25 97 PHE A N 1
ATOM 815 C CA . PHE A 1 97 ? 2.292 11.898 27.732 1.00 75.25 97 PHE A CA 1
ATOM 816 C C . PHE A 1 97 ? 3.047 11.395 28.973 1.00 75.25 97 PHE A C 1
ATOM 818 O O . PHE A 1 97 ? 3.485 12.202 29.790 1.00 75.25 97 PHE A O 1
ATOM 825 N N . ASN A 1 98 ? 3.267 10.083 29.113 1.00 69.62 98 ASN A N 1
ATOM 826 C CA . ASN A 1 98 ? 4.082 9.544 30.209 1.00 69.62 98 ASN A CA 1
ATOM 827 C C . ASN A 1 98 ? 5.569 9.912 30.080 1.00 69.62 98 ASN A C 1
ATOM 829 O O . ASN A 1 98 ? 6.245 10.094 31.091 1.00 69.62 98 ASN A O 1
ATOM 833 N N . GLN A 1 99 ? 6.087 10.040 28.856 1.00 62.62 99 GLN A N 1
ATOM 834 C CA . GLN A 1 99 ? 7.480 10.417 28.616 1.00 62.62 99 GLN A CA 1
ATOM 835 C C . GLN A 1 99 ? 7.726 11.904 28.916 1.00 62.62 99 GLN A C 1
ATOM 837 O O . GLN A 1 99 ? 8.736 12.239 29.537 1.00 62.62 99 GLN A O 1
ATOM 842 N N . ASP A 1 100 ? 6.773 12.769 28.562 1.00 60.00 100 ASP A N 1
ATOM 843 C CA . ASP A 1 100 ? 6.810 14.195 28.905 1.00 60.00 100 ASP A CA 1
ATOM 844 C C . ASP A 1 100 ? 6.711 14.403 30.425 1.00 60.00 100 ASP A C 1
ATOM 846 O O . ASP A 1 100 ? 7.459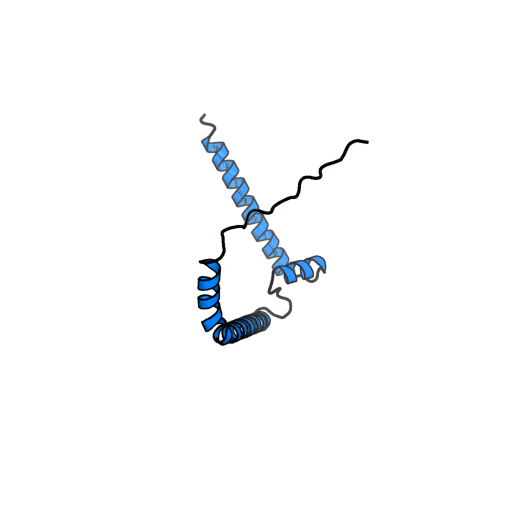 15.192 31.002 1.00 60.00 100 ASP A O 1
ATOM 850 N N . SER A 1 101 ? 5.849 13.629 31.095 1.00 59.38 101 SER A N 1
ATOM 851 C CA . SER A 1 101 ? 5.695 13.671 32.556 1.00 59.38 101 SER A CA 1
ATOM 852 C C . SER A 1 101 ? 6.992 13.290 33.277 1.00 59.38 101 SER A C 1
ATOM 854 O O . SER A 1 101 ? 7.418 13.998 34.186 1.00 59.38 101 SER A O 1
ATOM 856 N N . ALA A 1 102 ? 7.663 12.221 32.830 1.00 58.84 102 ALA A N 1
ATOM 857 C CA . ALA A 1 102 ? 8.931 11.768 33.404 1.00 58.84 102 ALA A CA 1
ATOM 858 C C . ALA A 1 102 ? 10.082 12.768 33.185 1.00 58.84 102 ALA A C 1
ATOM 860 O O . ALA A 1 102 ? 10.935 12.919 34.056 1.00 58.84 102 ALA A O 1
ATOM 861 N N . HIS A 1 103 ? 10.106 13.484 32.056 1.00 55.78 103 HIS A N 1
ATOM 862 C CA . HIS A 1 103 ? 11.113 14.518 31.796 1.00 55.78 103 HIS A CA 1
ATOM 863 C C . HIS A 1 103 ? 10.930 15.751 32.700 1.00 55.78 103 HIS A C 1
ATOM 865 O O . HIS A 1 103 ? 11.913 16.354 33.128 1.00 55.78 103 HIS A O 1
ATOM 871 N N . VAL A 1 104 ? 9.685 16.107 33.039 1.00 58.81 104 VAL A N 1
ATOM 872 C CA . VAL A 1 104 ? 9.382 17.211 33.970 1.00 58.81 104 VAL A CA 1
ATOM 873 C C . VAL A 1 104 ? 9.738 16.844 35.416 1.00 58.81 104 VAL A C 1
ATOM 875 O O . VAL A 1 104 ? 10.242 17.694 36.144 1.00 58.81 104 VAL A O 1
ATOM 878 N N . SER A 1 105 ? 9.567 15.581 35.823 1.00 58.03 105 SER A N 1
ATOM 879 C CA . SER A 1 105 ? 9.914 15.124 37.184 1.00 58.03 105 SER A CA 1
ATOM 880 C C . SER A 1 105 ? 11.423 15.098 37.465 1.00 58.03 105 SER A C 1
ATOM 882 O O . SER A 1 105 ? 11.831 15.179 38.614 1.00 58.03 105 SER A O 1
ATOM 884 N N . VAL A 1 106 ? 12.264 14.967 36.433 1.00 59.41 106 VAL A N 1
ATOM 885 C CA . VAL A 1 106 ? 13.735 14.919 36.571 1.00 59.41 106 VAL A CA 1
ATOM 886 C C . VAL A 1 106 ? 14.359 16.325 36.645 1.00 59.41 106 VAL A C 1
ATOM 888 O O . VAL A 1 106 ? 15.488 16.475 37.103 1.00 59.41 106 VAL A O 1
ATOM 891 N N . LEU A 1 107 ? 13.634 17.363 36.213 1.00 59.25 107 LEU A N 1
ATOM 892 C CA . LEU A 1 107 ? 14.118 18.751 36.130 1.00 59.25 107 LEU A CA 1
ATOM 893 C C . LEU A 1 107 ? 13.700 19.643 37.308 1.00 59.25 107 LEU A C 1
ATOM 895 O O . LEU A 1 107 ? 14.225 20.748 37.432 1.00 59.25 107 LEU A O 1
ATOM 899 N N . ALA A 1 108 ? 12.797 19.176 38.168 1.00 58.03 108 ALA A N 1
ATOM 900 C CA . ALA A 1 108 ? 12.464 19.819 39.433 1.00 58.03 108 ALA A CA 1
ATOM 901 C C . ALA A 1 108 ? 13.023 18.968 40.587 1.00 58.03 108 ALA A C 1
ATOM 903 O O . ALA A 1 108 ? 12.326 18.068 41.051 1.00 58.03 108 ALA A O 1
ATOM 904 N N . PRO A 1 109 ? 14.284 19.176 41.013 1.00 60.91 109 PRO A N 1
ATOM 905 C CA . PRO A 1 109 ? 14.712 18.686 42.313 1.00 60.91 109 PRO A CA 1
ATOM 906 C C . PRO A 1 109 ? 14.035 19.531 43.403 1.0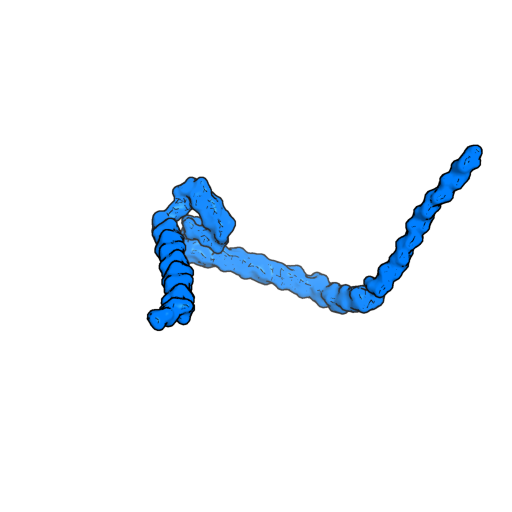0 60.91 109 PRO A C 1
ATOM 908 O O . PRO A 1 109 ? 13.924 20.750 43.250 1.00 60.91 109 PRO A O 1
ATOM 911 N N . ASP A 1 110 ? 13.564 18.849 44.448 1.00 58.25 110 ASP A N 1
ATOM 912 C CA . ASP A 1 110 ? 12.954 19.423 45.657 1.00 58.25 110 ASP A CA 1
ATOM 913 C C . ASP A 1 110 ? 13.823 20.500 46.335 1.00 58.25 110 ASP A C 1
ATOM 915 O O . ASP A 1 110 ? 15.071 20.345 46.360 1.00 58.25 110 ASP A O 1
#

Secondary structure (DSSP, 8-state):
----------PPP----SHHHHHHHHHHHHHHHHHHHHHHHHHHHHHHHHHHHHHHH-TTS-SSHHHHHHHHHHT-S-HHHHHHHHHHHHHHHHHHHHHHHHHHHHH---

pLDDT: mean 74.74, std 13.65, range [40.81, 96.25]

Organism: Parelaphostrongylus tenuis (NCBI:txid148309)

Foldseek 3Di:
DDDDDDDDDDDDPPPDPDVVVVVCVVVVPVCVPVVVVVVVVVVVVVVVVVVVCCVVVHVLDQPDPVSVVVCVVVVNHDPVVVVVVVVVVVVVVVVVVVVVVVVVVVPDDD